Protein AF-A0A7X5R6H6-F1 (afdb_monomer)

Mean predicted aligned error: 5.12 Å

Solvent-accessible surface area (backbone atoms only — not comparable to full-atom values): 3851 Å² total; per-residue (Å²): 110,69,69,57,54,50,49,51,50,55,49,32,73,73,62,38,74,67,35,78,44,48,48,67,60,49,17,60,75,69,73,49,54,60,68,61,46,51,55,51,50,53,48,36,41,75,67,52,49,30,47,72,76,56,84,54,75,90,46,44,45,36,34,28,73,62,125

Radius of gyration: 10.65 Å; Cα contacts (8 Å, |Δi|>4): 72; chains: 1; bounding box: 26×20×24 Å

Foldseek 3Di:
DVVLLVVQVVQCVVPHQKGKDWLVVSCVVVVHDSVVSVVVVVVCCVVQQWPFDDDPPVTITIIGGPD

Nearest PDB structures (foldseek):
  5j6x-assembly2_B  TM=6.693E-01  e=4.970E-03  Danio rerio
  9e71-assembly1_BW  TM=6.943E-01  e=4.217E-02  Pyrobaculum calidifontis JCM 11548
  8qie-assembly1_Sa  TM=6.351E-01  e=3.020E-02  Leishmania major strain Friedlin
  9bh5-assembly1_AZ  TM=6.414E-01  e=2.824E-02  Caenorhabditis elegans
  8rxh-assembly1_Sa  TM=6.475E-01  e=3.945E-02  Leishmania major strain Friedlin

Structure (mmCIF, N/CA/C/O backbone):
data_AF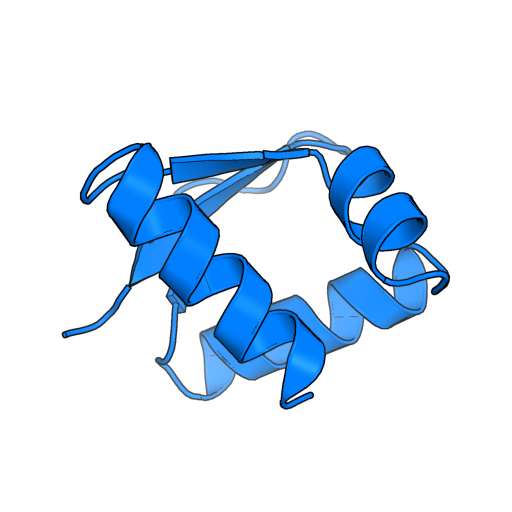-A0A7X5R6H6-F1
#
_entry.id   AF-A0A7X5R6H6-F1
#
loop_
_atom_site.group_PDB
_atom_site.id
_atom_site.type_symbol
_atom_site.label_atom_id
_atom_site.label_alt_id
_atom_site.label_comp_id
_atom_site.label_asym_id
_atom_site.label_entity_id
_atom_site.label_seq_id
_atom_site.pdbx_PDB_ins_code
_atom_site.Cartn_x
_atom_site.Cartn_y
_atom_site.Cartn_z
_atom_site.occupancy
_atom_site.B_iso_or_equiv
_atom_site.auth_seq_id
_atom_site.auth_comp_id
_atom_site.auth_asym_id
_atom_site.auth_atom_id
_atom_site.pdbx_PDB_model_num
ATOM 1 N N . MET A 1 1 ? 5.439 -7.793 2.046 1.00 77.94 1 MET A N 1
ATOM 2 C CA . MET A 1 1 ? 3.968 -7.724 2.209 1.00 77.94 1 MET A CA 1
ATOM 3 C C . MET A 1 1 ? 3.558 -7.128 3.549 1.00 77.94 1 MET A C 1
ATOM 5 O O . MET A 1 1 ? 2.860 -6.127 3.527 1.00 77.94 1 MET A O 1
ATOM 9 N N . GLU A 1 2 ? 4.000 -7.656 4.696 1.00 87.31 2 GLU A N 1
ATOM 10 C CA . GLU A 1 2 ? 3.625 -7.100 6.016 1.00 87.31 2 GLU A CA 1
ATOM 11 C C . GLU A 1 2 ? 4.036 -5.632 6.211 1.00 87.31 2 GLU A C 1
ATOM 13 O O . GLU A 1 2 ? 3.215 -4.827 6.635 1.00 87.31 2 GLU A O 1
ATOM 18 N N . ALA A 1 3 ? 5.253 -5.251 5.802 1.00 88.38 3 ALA A N 1
ATOM 19 C CA . ALA A 1 3 ? 5.723 -3.864 5.897 1.00 88.38 3 ALA A CA 1
ATOM 20 C C . ALA A 1 3 ? 4.846 -2.868 5.111 1.00 88.38 3 ALA A C 1
ATOM 22 O O . ALA A 1 3 ? 4.573 -1.775 5.596 1.00 88.38 3 ALA A O 1
ATOM 23 N N . LEU A 1 4 ? 4.357 -3.260 3.927 1.00 87.81 4 LEU A N 1
ATOM 24 C CA . LEU A 1 4 ? 3.458 -2.430 3.119 1.00 87.81 4 LEU A CA 1
ATOM 25 C C . LEU A 1 4 ? 2.076 -2.314 3.769 1.00 87.81 4 LEU A C 1
ATOM 27 O O . LEU A 1 4 ? 1.549 -1.212 3.870 1.00 87.81 4 LEU A O 1
ATOM 31 N N . LYS A 1 5 ? 1.506 -3.427 4.255 1.00 88.56 5 LYS A N 1
ATOM 32 C CA . LYS A 1 5 ? 0.224 -3.403 4.979 1.00 88.56 5 LYS A CA 1
ATOM 33 C C . LYS A 1 5 ? 0.299 -2.483 6.197 1.00 88.56 5 LYS A C 1
ATOM 35 O O . LYS A 1 5 ? -0.579 -1.649 6.382 1.00 88.56 5 LYS A O 1
ATOM 40 N N . GLN A 1 6 ? 1.373 -2.591 6.978 1.00 89.44 6 GLN A N 1
ATOM 41 C CA . GLN A 1 6 ? 1.572 -1.755 8.157 1.00 89.44 6 GLN A CA 1
ATOM 42 C C . GLN A 1 6 ? 1.762 -0.280 7.793 1.00 89.44 6 GLN A C 1
ATOM 44 O O . GLN A 1 6 ? 1.200 0.585 8.459 1.00 89.44 6 GLN A O 1
ATOM 49 N N . TYR A 1 7 ? 2.493 0.010 6.713 1.00 88.50 7 TYR A N 1
ATOM 50 C CA . TYR A 1 7 ? 2.636 1.369 6.195 1.00 88.50 7 TYR A CA 1
ATOM 51 C C . TYR A 1 7 ? 1.280 1.971 5.808 1.00 88.50 7 TYR A C 1
ATOM 53 O O . TYR A 1 7 ? 0.976 3.094 6.192 1.00 88.50 7 TYR A O 1
ATOM 61 N N . ILE A 1 8 ? 0.451 1.216 5.083 1.00 86.38 8 ILE A N 1
ATOM 62 C CA . ILE A 1 8 ? -0.894 1.628 4.659 1.00 86.38 8 ILE A CA 1
ATOM 63 C C . ILE A 1 8 ? -1.789 1.885 5.880 1.00 86.38 8 ILE A C 1
ATOM 65 O O . ILE A 1 8 ? -2.449 2.918 5.933 1.00 86.38 8 ILE A O 1
ATOM 69 N N . ILE A 1 9 ? -1.773 1.002 6.886 1.00 87.88 9 ILE A N 1
ATOM 70 C CA . ILE A 1 9 ? -2.541 1.177 8.131 1.00 87.88 9 ILE A CA 1
ATOM 71 C C . ILE A 1 9 ? -2.098 2.440 8.879 1.00 87.88 9 ILE A C 1
ATOM 73 O O . ILE A 1 9 ? -2.936 3.253 9.263 1.00 87.88 9 ILE A O 1
ATOM 77 N N . ASP A 1 10 ? -0.791 2.629 9.075 1.00 88.88 10 ASP A N 1
ATOM 78 C CA . ASP A 1 10 ? -0.245 3.812 9.752 1.00 88.88 10 ASP A CA 1
ATOM 79 C C . ASP A 1 10 ? -0.577 5.102 8.984 1.00 88.88 10 ASP A C 1
ATOM 81 O O . ASP A 1 10 ? -0.985 6.103 9.577 1.00 88.88 10 ASP A O 1
ATOM 85 N N . PHE A 1 11 ? -0.490 5.058 7.653 1.00 85.81 11 PHE A N 1
ATOM 86 C CA . PHE A 1 11 ? -0.835 6.174 6.781 1.00 85.81 11 PHE A CA 1
ATOM 87 C C . PHE A 1 11 ? -2.327 6.522 6.850 1.00 85.81 11 PHE A C 1
ATOM 89 O O . PHE A 1 11 ? -2.661 7.696 7.016 1.00 85.81 11 PHE A O 1
ATOM 96 N N . SER A 1 12 ? -3.226 5.537 6.784 1.00 84.69 12 SER A N 1
ATOM 97 C CA . SER A 1 12 ? -4.673 5.750 6.933 1.00 84.69 12 SER A CA 1
ATOM 98 C C . SER A 1 12 ? -5.048 6.236 8.334 1.00 84.69 12 SER A C 1
ATOM 100 O O . SER A 1 12 ? -5.875 7.134 8.462 1.00 84.69 12 SER A O 1
ATOM 102 N N . ASN A 1 13 ? -4.404 5.732 9.390 1.00 85.56 13 ASN A N 1
ATOM 103 C CA . ASN A 1 13 ? -4.628 6.222 10.755 1.00 85.56 13 ASN A CA 1
ATOM 104 C C . ASN A 1 13 ? -4.217 7.694 10.923 1.00 85.56 13 ASN A C 1
ATOM 106 O O . ASN A 1 13 ? -4.844 8.422 11.690 1.00 85.56 13 ASN A O 1
ATOM 110 N N . LYS A 1 14 ? -3.179 8.143 10.206 1.00 85.38 14 LYS A N 1
ATOM 111 C CA . LYS A 1 14 ? -2.697 9.534 10.244 1.00 85.38 14 LYS A CA 1
ATOM 112 C C . LYS A 1 14 ? -3.502 10.492 9.367 1.00 85.38 14 LYS A C 1
ATOM 114 O O . LYS A 1 14 ? -3.662 11.648 9.746 1.00 85.38 14 LYS A O 1
ATOM 119 N N . ASN A 1 15 ? -3.972 10.040 8.204 1.00 81.25 15 ASN A N 1
ATOM 120 C CA . ASN A 1 15 ? -4.580 10.905 7.182 1.00 81.25 15 ASN A CA 1
ATOM 121 C C . ASN A 1 15 ? -6.109 10.758 7.067 1.00 81.25 15 ASN A C 1
ATOM 123 O O . ASN A 1 15 ? -6.754 11.588 6.432 1.00 81.25 15 ASN A O 1
ATOM 127 N N . GLY A 1 16 ? -6.704 9.745 7.704 1.00 74.56 16 GLY A N 1
ATOM 128 C CA . GLY A 1 16 ? -8.138 9.464 7.653 1.00 74.56 16 GLY A CA 1
ATOM 129 C C . GLY A 1 16 ? -8.524 8.405 6.613 1.00 74.56 16 GLY A C 1
ATOM 130 O O . GLY A 1 16 ? -7.682 7.788 5.962 1.00 74.56 16 GLY A O 1
ATOM 131 N N . LYS A 1 17 ? -9.840 8.167 6.486 1.00 67.38 17 LYS A N 1
ATOM 132 C CA . LYS A 1 17 ? -10.416 7.041 5.723 1.00 67.38 17 LYS A CA 1
ATOM 133 C C . LYS A 1 17 ? -10.044 7.046 4.234 1.00 67.38 17 LYS A C 1
ATOM 135 O O . LYS A 1 17 ? -9.919 5.976 3.652 1.00 67.38 17 LYS A O 1
ATOM 140 N N . TYR A 1 18 ? -9.860 8.224 3.643 1.00 66.50 18 TYR A N 1
ATOM 141 C CA . TYR A 1 18 ? -9.443 8.396 2.253 1.00 66.50 18 TYR A CA 1
ATOM 142 C C . TYR A 1 18 ? -8.017 8.920 2.233 1.00 66.50 18 TYR A C 1
ATOM 144 O O . TYR A 1 18 ? -7.756 10.001 2.762 1.00 66.50 18 TYR A O 1
ATOM 152 N N . ALA A 1 19 ? -7.100 8.149 1.655 1.00 70.69 19 ALA A N 1
ATOM 153 C CA . ALA A 1 19 ? -5.686 8.465 1.703 1.00 70.69 19 ALA A CA 1
ATOM 154 C C . ALA A 1 19 ? -5.061 8.347 0.304 1.00 70.69 19 ALA A C 1
ATOM 156 O O . ALA A 1 19 ? -5.233 7.348 -0.395 1.00 70.69 19 ALA A O 1
ATOM 157 N N . SER A 1 20 ? -4.321 9.380 -0.098 1.00 78.00 20 SER A N 1
ATOM 158 C CA . SER A 1 20 ? -3.599 9.428 -1.372 1.00 78.00 20 SER A CA 1
ATOM 159 C C . SER A 1 20 ? -2.105 9.271 -1.094 1.00 78.00 20 SER A C 1
ATOM 161 O O . SER A 1 20 ? -1.490 10.138 -0.473 1.00 78.00 20 SER A O 1
ATOM 163 N N . MET A 1 21 ? -1.504 8.162 -1.527 1.00 78.75 21 MET A N 1
ATOM 164 C CA . MET A 1 21 ? -0.074 7.888 -1.354 1.00 78.75 21 MET A CA 1
ATOM 165 C C . MET A 1 21 ? 0.675 8.037 -2.679 1.00 78.75 21 MET A C 1
ATOM 167 O O . MET A 1 21 ? 0.239 7.552 -3.718 1.00 78.75 21 MET A O 1
ATOM 171 N N . CYS A 1 22 ? 1.840 8.682 -2.648 1.00 81.69 22 CYS A N 1
ATOM 172 C CA . CYS A 1 22 ? 2.736 8.725 -3.802 1.00 81.69 22 CYS A CA 1
ATOM 173 C C . CYS A 1 22 ? 3.586 7.447 -3.843 1.00 81.69 22 CYS A C 1
ATOM 175 O O . CYS A 1 22 ? 4.331 7.188 -2.894 1.00 81.69 22 CYS A O 1
ATOM 177 N N . ILE A 1 23 ? 3.512 6.683 -4.940 1.00 81.38 23 ILE A N 1
ATOM 178 C CA . ILE A 1 23 ? 4.232 5.407 -5.139 1.00 81.38 23 ILE A CA 1
ATOM 179 C C . ILE A 1 23 ? 5.718 5.582 -4.840 1.00 81.38 23 ILE A C 1
ATOM 181 O O . ILE A 1 23 ? 6.283 4.825 -4.060 1.00 81.38 23 ILE A O 1
ATOM 185 N N . ILE A 1 24 ? 6.332 6.635 -5.385 1.00 83.12 24 ILE A N 1
ATOM 186 C CA . ILE A 1 24 ? 7.766 6.914 -5.239 1.00 83.12 24 ILE A CA 1
ATOM 187 C C . ILE A 1 24 ? 8.153 7.077 -3.765 1.00 83.12 24 ILE A C 1
ATOM 189 O O . ILE A 1 24 ? 9.198 6.593 -3.332 1.00 83.12 24 ILE A O 1
ATOM 193 N N . ASN A 1 25 ? 7.326 7.765 -2.977 1.00 86.31 25 ASN A N 1
ATOM 194 C CA . ASN A 1 25 ? 7.618 7.996 -1.562 1.00 86.31 25 ASN A CA 1
ATOM 195 C C . ASN A 1 25 ? 7.529 6.698 -0.762 1.00 86.31 25 ASN A C 1
ATOM 197 O O . ASN A 1 25 ? 8.329 6.469 0.142 1.00 86.31 25 ASN A O 1
ATOM 201 N N . VAL A 1 26 ? 6.579 5.842 -1.118 1.00 86.31 26 VAL A N 1
ATOM 202 C CA . VAL A 1 26 ? 6.340 4.562 -0.453 1.00 86.31 26 VAL A CA 1
ATOM 203 C C . VAL A 1 26 ? 7.434 3.566 -0.829 1.00 86.31 26 VAL A C 1
ATOM 205 O O . VAL A 1 26 ? 7.991 2.915 0.049 1.00 86.31 26 VAL A O 1
ATOM 208 N N . ALA A 1 27 ? 7.805 3.509 -2.109 1.00 87.75 27 ALA A N 1
ATOM 209 C CA . ALA A 1 27 ? 8.909 2.705 -2.621 1.00 87.75 27 ALA A CA 1
ATOM 210 C C . ALA A 1 27 ? 10.222 3.073 -1.912 1.00 87.75 27 ALA A C 1
ATOM 212 O O . ALA A 1 27 ? 10.906 2.201 -1.381 1.00 87.75 27 ALA A O 1
ATOM 213 N N . LYS A 1 28 ? 10.509 4.378 -1.775 1.00 88.44 28 LYS A N 1
ATOM 214 C CA . LYS A 1 28 ? 11.654 4.882 -0.997 1.00 88.44 28 LYS A CA 1
ATOM 215 C C . LYS A 1 28 ? 11.572 4.522 0.484 1.00 88.44 28 LYS A C 1
ATOM 217 O O . LYS A 1 28 ? 12.571 4.094 1.051 1.00 88.44 28 LYS A O 1
ATOM 222 N N . ALA A 1 29 ? 10.407 4.685 1.113 1.00 88.56 29 ALA A N 1
ATOM 223 C CA . ALA A 1 29 ? 10.224 4.380 2.532 1.00 88.56 29 ALA A CA 1
ATOM 224 C C . ALA A 1 29 ? 10.413 2.887 2.841 1.00 88.56 29 ALA A C 1
ATOM 226 O O . ALA A 1 29 ? 10.923 2.536 3.902 1.00 88.56 29 ALA A O 1
ATOM 227 N N . LEU A 1 30 ? 10.020 2.017 1.911 1.00 88.44 30 LEU A N 1
ATOM 228 C CA . LEU A 1 30 ? 10.155 0.566 2.030 1.00 88.44 30 LEU A CA 1
ATOM 229 C C . LEU A 1 30 ? 11.465 0.032 1.426 1.00 88.44 30 LEU A C 1
ATOM 231 O O . LEU A 1 30 ? 11.737 -1.159 1.550 1.00 88.44 30 LEU A O 1
ATOM 235 N N . ASN A 1 31 ? 12.273 0.900 0.807 1.00 92.12 31 ASN A N 1
ATOM 236 C CA . ASN A 1 31 ? 13.503 0.571 0.085 1.00 92.12 31 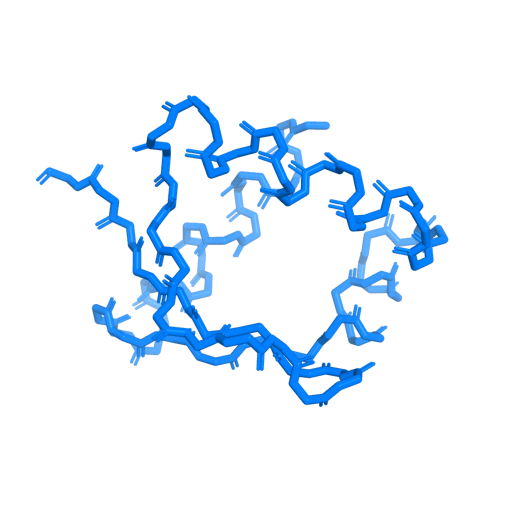ASN A CA 1
ATOM 237 C C . ASN A 1 31 ? 13.309 -0.546 -0.963 1.00 92.12 31 ASN A C 1
ATOM 239 O O . ASN A 1 31 ? 14.093 -1.493 -1.037 1.00 92.12 31 ASN A O 1
ATOM 243 N N . ILE A 1 32 ? 12.230 -0.443 -1.746 1.00 90.06 32 ILE A N 1
ATOM 244 C CA . ILE A 1 32 ? 11.877 -1.366 -2.834 1.00 90.06 32 ILE A CA 1
ATOM 245 C C . ILE A 1 32 ? 11.687 -0.607 -4.148 1.00 90.06 32 ILE A C 1
ATOM 247 O O . ILE A 1 32 ? 11.518 0.610 -4.153 1.00 90.06 32 ILE A O 1
ATOM 251 N N . ASP A 1 33 ? 11.692 -1.342 -5.256 1.00 89.81 33 ASP A N 1
ATOM 252 C CA . ASP A 1 33 ? 11.413 -0.798 -6.583 1.00 89.81 33 ASP A CA 1
ATOM 253 C C . ASP A 1 33 ? 9.918 -0.475 -6.781 1.00 89.81 33 ASP A C 1
ATOM 255 O O . ASP A 1 33 ? 9.045 -1.104 -6.172 1.00 89.81 33 ASP A O 1
ATOM 259 N N . GLU A 1 34 ? 9.623 0.501 -7.642 1.00 85.38 34 GLU A N 1
ATOM 260 C CA . GLU A 1 34 ? 8.256 0.937 -7.953 1.00 85.38 34 GLU A CA 1
ATOM 261 C C . GLU A 1 34 ? 7.414 -0.183 -8.584 1.00 85.38 34 GLU A C 1
ATOM 263 O O . GLU A 1 34 ? 6.249 -0.329 -8.220 1.00 85.38 34 GLU A O 1
ATOM 268 N N . ASP A 1 35 ? 7.995 -1.019 -9.451 1.00 86.00 35 ASP A N 1
ATOM 269 C CA . ASP A 1 35 ? 7.305 -2.147 -10.094 1.00 86.00 35 ASP A CA 1
ATOM 270 C C . ASP A 1 35 ? 6.952 -3.228 -9.061 1.00 86.00 35 ASP A C 1
ATOM 272 O O . ASP A 1 35 ? 5.833 -3.739 -8.993 1.00 86.00 35 ASP A O 1
ATOM 276 N N . THR A 1 36 ? 7.887 -3.488 -8.141 1.00 88.69 36 THR A N 1
ATOM 277 C CA . THR A 1 36 ? 7.654 -4.392 -7.008 1.00 88.69 36 THR A CA 1
ATOM 278 C C . THR A 1 36 ? 6.527 -3.877 -6.112 1.00 88.69 36 THR A C 1
ATOM 280 O O . THR A 1 36 ? 5.675 -4.658 -5.677 1.00 88.69 36 THR A O 1
ATOM 283 N N . LEU A 1 37 ? 6.499 -2.571 -5.837 1.00 88.19 37 LEU A N 1
ATOM 284 C CA . LEU A 1 37 ? 5.432 -1.943 -5.065 1.00 88.19 37 LEU A CA 1
ATOM 285 C C . LEU A 1 37 ? 4.085 -2.009 -5.800 1.00 88.19 37 LEU A C 1
ATOM 287 O O . LEU A 1 37 ? 3.088 -2.352 -5.167 1.00 88.19 37 LEU A O 1
ATOM 291 N N . ASP A 1 38 ? 4.047 -1.746 -7.107 1.00 85.38 38 ASP A N 1
ATOM 292 C CA . ASP A 1 38 ? 2.838 -1.837 -7.937 1.00 85.38 38 ASP A CA 1
ATOM 293 C C . ASP A 1 38 ? 2.229 -3.245 -7.886 1.00 85.38 38 ASP A C 1
ATOM 295 O O . ASP A 1 38 ? 1.048 -3.407 -7.567 1.00 85.38 38 ASP A O 1
ATOM 299 N N . VAL A 1 39 ? 3.048 -4.287 -8.069 1.00 87.44 39 VAL A N 1
ATOM 300 C CA . VAL A 1 39 ? 2.605 -5.685 -7.946 1.00 87.44 39 VAL A CA 1
ATOM 301 C C . VAL A 1 39 ? 2.049 -5.978 -6.549 1.00 87.44 39 VAL A C 1
ATOM 303 O O . VAL A 1 39 ? 1.034 -6.669 -6.417 1.00 87.44 39 VAL A O 1
ATOM 306 N N . MET A 1 40 ? 2.688 -5.470 -5.490 1.00 88.75 40 MET A N 1
ATOM 307 C CA . MET A 1 40 ? 2.191 -5.654 -4.124 1.00 88.75 40 MET A CA 1
ATOM 308 C C . MET A 1 40 ? 0.869 -4.915 -3.884 1.00 88.75 40 MET A C 1
ATOM 310 O O . MET A 1 40 ? -0.032 -5.491 -3.279 1.00 88.75 40 MET A O 1
ATOM 314 N N . LEU A 1 41 ? 0.720 -3.683 -4.376 1.00 86.31 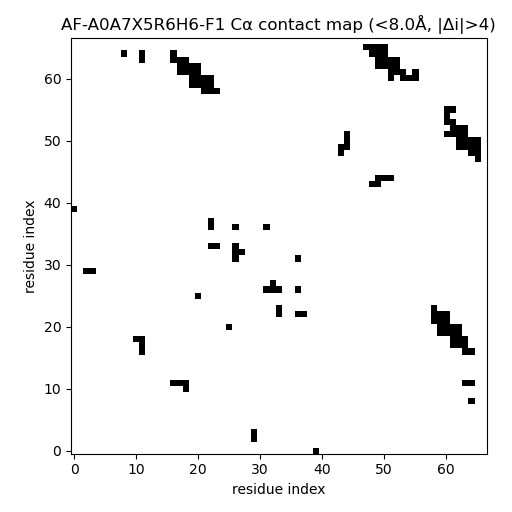41 LEU A N 1
ATOM 315 C CA . LEU A 1 41 ? -0.515 -2.903 -4.264 1.00 86.31 41 LEU A CA 1
ATOM 316 C C . LEU A 1 41 ? -1.667 -3.577 -5.013 1.00 86.31 41 LEU A C 1
ATOM 318 O O . LEU A 1 41 ? -2.740 -3.746 -4.440 1.00 86.31 41 LEU A O 1
ATOM 322 N N . ARG A 1 42 ? -1.440 -4.058 -6.241 1.00 84.88 42 ARG A N 1
ATOM 323 C CA . ARG A 1 42 ? -2.446 -4.828 -6.994 1.00 84.88 42 ARG A CA 1
ATOM 324 C C . ARG A 1 42 ? -2.883 -6.088 -6.260 1.00 84.88 42 ARG A C 1
ATOM 326 O O . ARG A 1 42 ? -4.069 -6.401 -6.262 1.00 84.88 42 ARG A O 1
ATOM 333 N N . LYS A 1 43 ? -1.952 -6.794 -5.608 1.00 88.50 43 LYS A N 1
ATOM 334 C CA . LYS A 1 43 ? -2.298 -7.934 -4.748 1.00 88.50 43 LYS A CA 1
ATOM 335 C C . LYS A 1 43 ? -3.171 -7.504 -3.576 1.00 88.50 43 LYS A C 1
ATOM 337 O O . LYS A 1 43 ? -4.161 -8.161 -3.319 1.00 88.50 43 LYS A O 1
ATOM 342 N N . LEU A 1 44 ? -2.855 -6.395 -2.908 1.00 87.56 44 LEU A N 1
ATOM 343 C CA . LEU A 1 44 ? -3.680 -5.884 -1.807 1.00 87.56 44 LEU A CA 1
ATOM 344 C C . LEU A 1 44 ? -5.083 -5.452 -2.257 1.00 87.56 44 LEU A C 1
ATOM 346 O O . LEU A 1 44 ? -6.023 -5.601 -1.484 1.00 87.56 44 LEU A O 1
ATOM 350 N N . VAL A 1 45 ? -5.226 -4.947 -3.484 1.00 85.81 45 VAL A N 1
ATOM 351 C CA . VAL A 1 45 ? -6.538 -4.672 -4.090 1.00 85.81 45 VAL A CA 1
ATOM 352 C C . VAL A 1 45 ? -7.288 -5.973 -4.383 1.00 85.81 45 VAL A C 1
ATOM 354 O O . VAL A 1 45 ? -8.473 -6.074 -4.086 1.00 85.81 45 VAL A O 1
ATOM 357 N N . ALA A 1 46 ? -6.604 -6.983 -4.928 1.00 86.00 46 ALA A N 1
ATOM 358 C CA . ALA A 1 46 ? -7.195 -8.290 -5.215 1.00 86.00 46 ALA A CA 1
ATOM 359 C C . ALA A 1 46 ? -7.592 -9.071 -3.946 1.00 86.00 46 ALA A C 1
ATOM 361 O O . ALA A 1 46 ? -8.592 -9.776 -3.961 1.00 86.00 46 ALA A O 1
ATOM 362 N N . ASP A 1 47 ? -6.835 -8.917 -2.857 1.00 88.19 47 ASP A N 1
ATOM 363 C CA . ASP A 1 47 ? -7.139 -9.431 -1.511 1.00 88.19 47 ASP A CA 1
ATOM 364 C C . ASP A 1 47 ? -8.229 -8.609 -0.791 1.00 88.19 47 ASP A C 1
ATOM 366 O O . ASP A 1 47 ? -8.490 -8.840 0.388 1.00 88.19 47 ASP A O 1
ATOM 370 N N . GLU A 1 48 ? -8.815 -7.608 -1.458 1.00 85.81 48 GLU A N 1
ATOM 371 C CA . GLU A 1 48 ? -9.819 -6.697 -0.896 1.00 85.81 48 GLU A CA 1
ATOM 372 C C . GLU A 1 48 ? -9.343 -5.980 0.379 1.00 85.81 48 GLU A C 1
ATOM 374 O O . GLU A 1 48 ? -10.157 -5.516 1.167 1.00 85.81 48 GLU A O 1
ATOM 379 N N . PHE A 1 49 ? -8.030 -5.869 0.604 1.00 85.25 49 PHE A N 1
ATOM 380 C CA . PHE A 1 49 ? -7.455 -5.202 1.776 1.00 85.25 49 PHE A CA 1
ATOM 381 C C . PHE A 1 49 ? -7.511 -3.675 1.638 1.00 85.25 49 PHE A C 1
ATOM 383 O O . PHE A 1 49 ? -7.745 -2.949 2.607 1.00 85.25 49 PHE A O 1
ATOM 390 N N . ILE A 1 50 ? -7.303 -3.186 0.415 1.00 85.12 50 ILE A N 1
ATOM 391 C CA . ILE A 1 50 ? -7.485 -1.785 0.034 1.00 85.12 50 ILE A CA 1
ATOM 392 C C . ILE A 1 50 ? -8.386 -1.705 -1.189 1.00 85.12 50 ILE A C 1
ATOM 394 O O . ILE A 1 50 ? -8.317 -2.555 -2.072 1.00 85.12 50 ILE A O 1
ATOM 398 N N . ILE A 1 51 ? -9.183 -0.648 -1.281 1.00 82.19 51 ILE A N 1
ATOM 399 C CA . ILE A 1 51 ? -9.962 -0.359 -2.483 1.00 82.19 51 ILE A CA 1
ATOM 400 C C . ILE A 1 51 ? -9.348 0.860 -3.162 1.00 82.19 51 ILE A C 1
ATOM 402 O O . ILE A 1 51 ? -9.206 1.914 -2.545 1.00 82.19 51 ILE A O 1
ATOM 406 N N . CYS A 1 52 ? -8.947 0.697 -4.424 1.00 73.50 52 CYS A N 1
ATOM 407 C CA . CYS A 1 52 ? -8.348 1.760 -5.228 1.00 73.50 52 CYS A CA 1
ATOM 408 C C . CYS A 1 52 ? -9.452 2.629 -5.847 1.00 73.50 52 CYS A C 1
ATOM 410 O O . CYS A 1 52 ? -10.345 2.103 -6.512 1.00 73.50 52 CYS A O 1
ATOM 412 N N . SER A 1 53 ? -9.413 3.944 -5.617 1.00 60.53 53 SER A N 1
ATOM 413 C CA . SER A 1 53 ? -10.488 4.859 -6.024 1.00 60.53 53 SER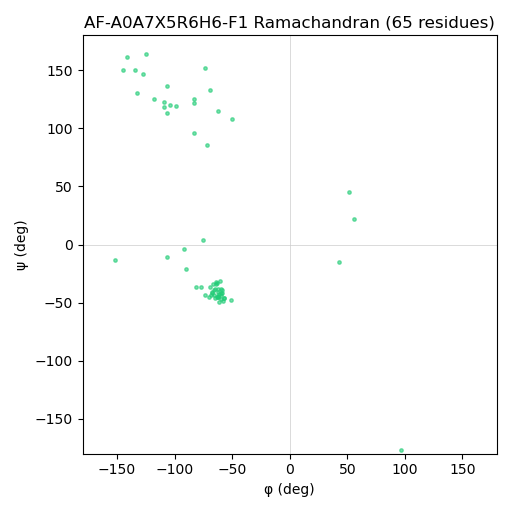 A CA 1
ATOM 414 C C . SER A 1 53 ? -10.313 5.440 -7.430 1.00 60.53 53 SER A C 1
ATOM 416 O O . SER A 1 53 ? -11.304 5.877 -8.011 1.00 60.53 53 SER A O 1
ATOM 418 N N . LEU A 1 54 ? -9.098 5.463 -7.988 1.00 57.69 54 LEU A N 1
ATOM 419 C CA . LEU A 1 54 ? -8.814 6.070 -9.293 1.00 57.69 54 LEU A CA 1
ATOM 420 C C . LEU A 1 54 ? -7.731 5.284 -10.052 1.00 57.69 54 LEU A C 1
ATOM 422 O O . LEU A 1 54 ? -6.862 4.676 -9.422 1.00 57.69 54 LEU A O 1
ATOM 426 N N . PRO A 1 55 ? -7.754 5.275 -11.401 1.00 52.41 55 PRO A N 1
ATOM 427 C CA . PRO A 1 55 ? -6.616 4.801 -12.174 1.00 52.41 55 PRO A CA 1
ATOM 428 C C . PRO A 1 55 ? -5.440 5.720 -11.845 1.00 52.41 55 PRO A C 1
ATOM 430 O O . PRO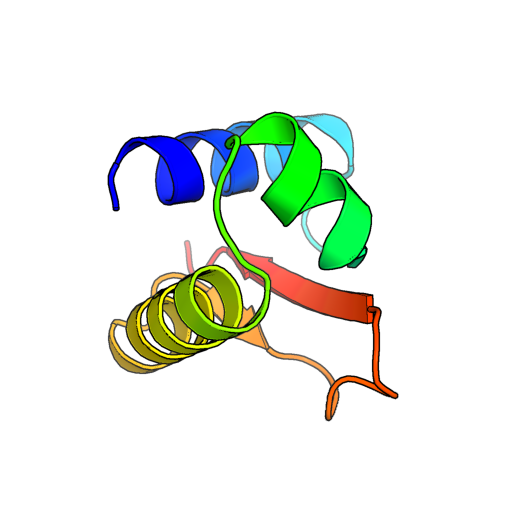 A 1 55 ? -5.510 6.918 -12.101 1.00 52.41 55 PRO A O 1
ATOM 433 N N . ALA A 1 56 ? -4.410 5.165 -11.206 1.00 53.28 56 ALA A N 1
ATOM 434 C CA . ALA A 1 56 ? -3.227 5.899 -10.786 1.00 53.28 56 ALA A CA 1
ATOM 435 C C . ALA A 1 56 ? -2.683 6.718 -11.965 1.00 53.28 56 ALA A C 1
ATOM 437 O O . ALA A 1 56 ? -2.143 6.155 -12.918 1.00 53.28 56 ALA A O 1
ATOM 438 N N . ASP A 1 57 ? -2.838 8.042 -11.914 1.00 53.66 57 ASP A N 1
ATOM 439 C CA . ASP A 1 57 ? -2.215 8.950 -12.873 1.00 53.66 57 ASP A CA 1
ATOM 440 C C . ASP A 1 57 ? -0.713 8.954 -12.550 1.00 53.66 57 ASP A C 1
ATOM 442 O O . ASP A 1 57 ? -0.226 9.667 -11.674 1.00 53.66 57 ASP A O 1
ATOM 446 N N . ASN A 1 58 ? -0.034 7.966 -13.142 1.00 58.75 58 ASN A N 1
ATOM 447 C CA . ASN A 1 58 ? 1.369 7.543 -13.108 1.00 58.75 58 ASN A CA 1
ATOM 448 C C . ASN A 1 58 ? 2.153 7.497 -11.780 1.00 58.75 58 ASN A C 1
ATOM 450 O O . ASN A 1 58 ? 3.232 6.908 -11.784 1.00 58.75 58 ASN A O 1
ATOM 454 N N . LYS A 1 59 ? 1.718 8.108 -10.669 1.00 64.94 59 LYS A N 1
ATOM 455 C CA . LYS A 1 59 ? 2.535 8.249 -9.441 1.00 64.94 59 LYS A CA 1
ATOM 456 C C . LYS A 1 59 ? 1.750 8.336 -8.133 1.00 64.94 59 LYS A C 1
ATOM 458 O O . LYS A 1 59 ? 2.368 8.223 -7.074 1.00 64.94 59 LYS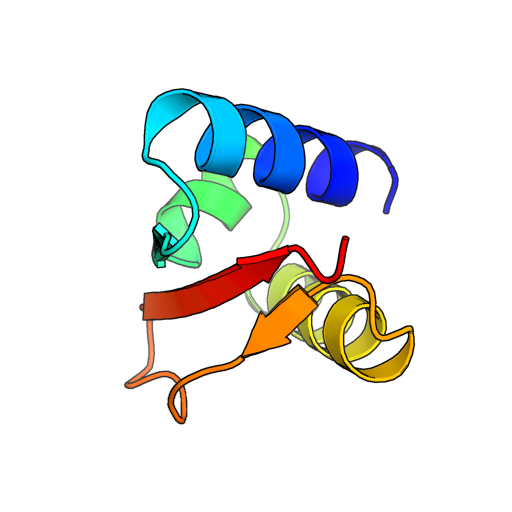 A O 1
ATOM 463 N N . ILE A 1 60 ? 0.434 8.546 -8.169 1.00 70.50 60 ILE A N 1
ATOM 464 C CA . ILE A 1 60 ? -0.403 8.694 -6.969 1.00 70.50 60 ILE A CA 1
ATOM 465 C C . ILE A 1 60 ? -1.435 7.566 -6.942 1.00 70.50 60 ILE A C 1
ATOM 467 O O . ILE A 1 60 ? -2.175 7.378 -7.902 1.00 70.50 60 ILE A O 1
ATOM 471 N N . TYR A 1 61 ? -1.464 6.821 -5.839 1.00 76.50 61 TYR A N 1
ATOM 472 C CA . TYR A 1 61 ? -2.467 5.806 -5.543 1.00 76.50 61 TYR A CA 1
ATOM 473 C C . TYR A 1 61 ? -3.443 6.351 -4.508 1.00 76.50 61 TYR A C 1
ATOM 475 O O . TYR A 1 61 ? -3.055 6.688 -3.388 1.00 76.50 61 TYR A O 1
ATOM 483 N N . GLU A 1 62 ? -4.713 6.413 -4.879 1.00 78.38 62 GLU A N 1
ATOM 484 C CA . GLU A 1 62 ? -5.797 6.777 -3.974 1.00 78.38 62 GLU A CA 1
ATOM 485 C C . GLU A 1 62 ? -6.482 5.514 -3.493 1.00 78.38 62 GLU A C 1
ATOM 487 O O . GLU A 1 62 ? -7.005 4.739 -4.295 1.00 78.38 62 GLU A O 1
ATOM 492 N N . PHE A 1 63 ? -6.465 5.299 -2.183 1.00 80.56 63 PHE A N 1
ATOM 493 C CA . PHE A 1 63 ? -7.014 4.094 -1.591 1.00 80.56 63 PHE A CA 1
ATOM 494 C C . PHE A 1 63 ? -7.741 4.385 -0.280 1.00 80.56 63 PHE A C 1
AT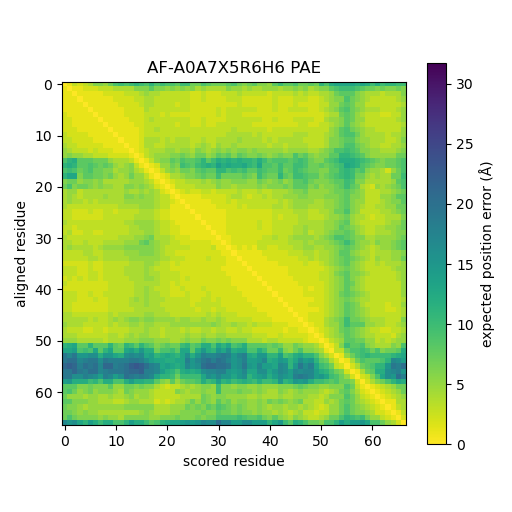OM 496 O O . PHE A 1 63 ? -7.538 5.407 0.381 1.00 80.56 63 PHE A O 1
ATOM 503 N N . TYR A 1 64 ? -8.581 3.435 0.109 1.00 80.94 64 TYR A N 1
ATOM 504 C CA . TYR A 1 64 ? -9.137 3.346 1.450 1.00 80.94 64 TYR A CA 1
ATOM 505 C C . TYR A 1 64 ? -9.059 1.907 1.953 1.00 80.94 64 TYR A C 1
ATOM 507 O O . TYR A 1 64 ? -9.066 0.958 1.164 1.00 80.94 64 TYR A O 1
ATOM 515 N N . LEU A 1 65 ? -8.940 1.750 3.271 1.00 80.81 65 LEU A N 1
ATOM 516 C CA . LEU A 1 65 ? -8.967 0.438 3.912 1.00 80.81 65 LEU A CA 1
ATOM 517 C C . LEU A 1 65 ? -10.379 -0.142 3.817 1.00 80.81 65 LEU A C 1
ATOM 519 O O . LEU A 1 65 ? -11.357 0.544 4.128 1.00 80.81 65 LEU A O 1
ATOM 523 N N . ASN A 1 66 ? -10.469 -1.406 3.418 1.00 76.00 66 ASN A N 1
ATOM 524 C CA . ASN A 1 66 ? -11.704 -2.169 3.507 1.00 76.00 66 ASN A CA 1
ATOM 525 C C . ASN A 1 66 ? -11.798 -2.730 4.938 1.00 76.00 66 ASN A C 1
ATOM 527 O O . ASN A 1 66 ? -11.126 -3.708 5.271 1.00 76.00 66 ASN A O 1
ATOM 531 N N . GLN A 1 67 ? -12.520 -2.025 5.812 1.00 66.56 67 GLN A N 1
ATOM 532 C CA . GLN A 1 67 ? -12.760 -2.403 7.213 1.00 66.56 67 GLN A CA 1
ATOM 533 C C . GLN A 1 67 ? -14.196 -2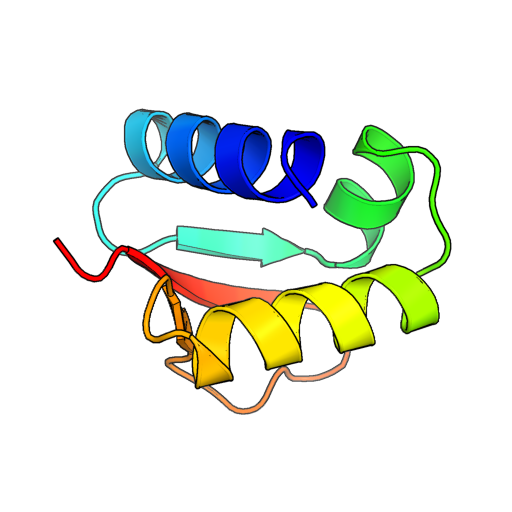.866 7.410 1.00 66.56 67 GLN A C 1
ATOM 535 O O . GLN A 1 67 ? -15.094 -2.194 6.851 1.00 66.56 67 GLN A O 1
#

pLDDT: mean 80.81, std 10.01, range [52.41, 92.12]

Sequence (67 aa):
MEALKQYIIDFSNKNGKYASMCIINVAKALNIDEDTLDVMLRKLVADEFIICSLPADNKIYEFYLNQ

Se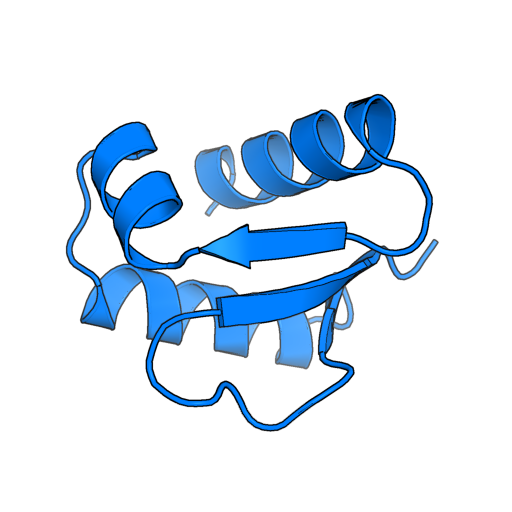condary structure (DSSP, 8-state):
-HHHHHHHHHHHHHH-SSEEEEHHHHHHHHT--HHHHHHHHHHHHHTTSEEE-S---TTEEEEEE--